Protein AF-A0A2G7T3W8-F1 (afdb_monomer_lite)

Organism: NCBI:txid2050562

Radius of gyration: 15.07 Å; chains: 1; bounding box: 31×28×42 Å

Secondary structure (DSSP, 8-state):
----PPPHHHHTTT--PPTT--GGGS-EEE-TT--EEEEPPTT--TTTHHHHHHHHHHHHHHTTTS--S----S--

Structure (mmCIF, N/CA/C/O backbone):
data_AF-A0A2G7T3W8-F1
#
_entry.id   AF-A0A2G7T3W8-F1
#
loop_
_atom_site.group_PDB
_atom_site.id
_atom_site.type_symbol
_atom_site.label_atom_id
_atom_site.label_alt_id
_atom_site.label_comp_id
_atom_site.label_asym_id
_atom_site.label_entity_id
_atom_site.label_seq_id
_atom_site.pdbx_PDB_ins_code
_atom_site.Cartn_x
_atom_site.Cartn_y
_atom_site.Cartn_z
_atom_site.occupancy
_atom_site.B_iso_or_equiv
_atom_site.auth_seq_id
_atom_site.auth_comp_id
_atom_site.auth_asym_id
_atom_site.auth_atom_id
_atom_site.pdbx_PDB_model_num
ATOM 1 N N . ARG A 1 1 ? -3.812 2.918 -24.747 1.00 46.16 1 ARG A N 1
ATOM 2 C CA . ARG A 1 1 ? -4.391 1.619 -24.309 1.00 46.16 1 ARG A CA 1
ATOM 3 C C . ARG A 1 1 ? -4.889 1.770 -22.875 1.00 46.16 1 ARG A C 1
ATOM 5 O O . ARG A 1 1 ? -4.068 2.146 -22.046 1.00 46.16 1 ARG A O 1
ATOM 12 N N . PRO A 1 2 ? -6.173 1.527 -22.555 1.00 49.03 2 PRO A N 1
ATOM 13 C CA . PRO A 1 2 ? -6.616 1.558 -21.165 1.00 49.03 2 PRO A CA 1
ATOM 14 C C . PRO A 1 2 ? -5.913 0.421 -20.417 1.00 49.03 2 PRO A C 1
ATOM 16 O O . PRO A 1 2 ? -6.054 -0.750 -20.775 1.00 49.03 2 PRO A O 1
ATOM 19 N N . ARG A 1 3 ? -5.089 0.772 -19.425 1.00 58.97 3 ARG A N 1
ATOM 20 C CA . ARG A 1 3 ? -4.478 -0.203 -18.521 1.00 58.97 3 ARG A CA 1
ATOM 21 C C . ARG A 1 3 ? -5.622 -0.894 -17.782 1.00 58.97 3 ARG A C 1
ATOM 23 O O . ARG A 1 3 ? -6.390 -0.230 -17.092 1.00 58.97 3 ARG A O 1
ATOM 30 N N . ARG A 1 4 ? -5.785 -2.205 -17.974 1.00 68.31 4 ARG A N 1
ATOM 31 C CA . ARG A 1 4 ? -6.755 -2.9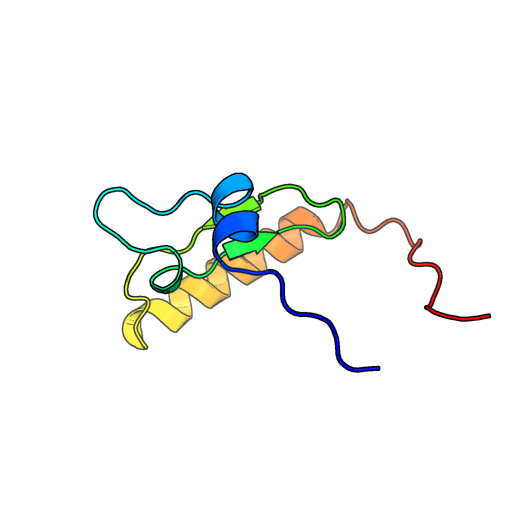89 -17.202 1.00 68.31 4 ARG A CA 1
ATOM 32 C C . ARG A 1 4 ? -6.302 -2.943 -15.743 1.00 68.31 4 ARG A C 1
ATOM 34 O O . ARG A 1 4 ? -5.251 -3.488 -15.421 1.00 68.31 4 ARG A O 1
ATOM 41 N N . CYS A 1 5 ? -7.054 -2.263 -14.882 1.00 60.62 5 CYS A N 1
ATOM 42 C CA . CYS A 1 5 ? -6.835 -2.351 -13.443 1.00 60.62 5 CYS A CA 1
ATOM 43 C C . CYS A 1 5 ? -7.137 -3.785 -12.986 1.00 60.62 5 CYS A C 1
ATOM 45 O O . CYS A 1 5 ? -8.113 -4.388 -13.439 1.00 60.62 5 CYS A O 1
ATOM 47 N N . ALA A 1 6 ? -6.298 -4.341 -12.112 1.00 66.88 6 ALA A N 1
ATOM 48 C CA . ALA A 1 6 ? -6.552 -5.648 -11.516 1.00 66.88 6 ALA A CA 1
ATOM 49 C C . ALA A 1 6 ? -7.814 -5.598 -10.638 1.00 66.88 6 ALA A C 1
ATOM 51 O O . ALA A 1 6 ? -8.063 -4.605 -9.951 1.00 66.88 6 ALA A O 1
ATOM 52 N N . CYS A 1 7 ? -8.614 -6.669 -10.649 1.00 73.12 7 CYS A N 1
ATOM 53 C CA . CYS A 1 7 ? -9.773 -6.770 -9.765 1.00 73.12 7 CYS A CA 1
ATOM 54 C C . CYS A 1 7 ? -9.307 -6.938 -8.307 1.00 73.12 7 CYS A C 1
ATOM 56 O O . CYS A 1 7 ? -8.267 -7.545 -8.039 1.00 73.12 7 CYS A O 1
ATOM 58 N N . ALA A 1 8 ? -10.092 -6.431 -7.353 1.00 72.25 8 ALA A N 1
ATOM 59 C CA . ALA A 1 8 ? -9.734 -6.448 -5.935 1.00 72.25 8 ALA A CA 1
ATOM 60 C C . ALA A 1 8 ? -9.437 -7.861 -5.391 1.00 72.25 8 ALA A C 1
ATOM 62 O O . ALA A 1 8 ? -8.582 -8.013 -4.523 1.00 72.25 8 ALA A O 1
ATOM 63 N N . ALA A 1 9 ? -10.087 -8.905 -5.920 1.00 77.75 9 ALA A N 1
ATOM 64 C CA . ALA A 1 9 ? -9.825 -1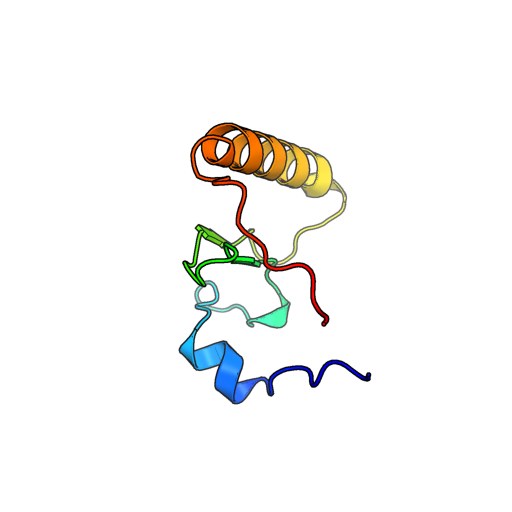0.287 -5.514 1.00 77.75 9 ALA A CA 1
ATOM 65 C C . ALA A 1 9 ? -8.416 -10.763 -5.907 1.00 77.75 9 ALA A C 1
ATOM 67 O O . ALA A 1 9 ? -7.779 -11.471 -5.134 1.00 77.75 9 ALA A O 1
ATOM 68 N N . VAL A 1 10 ? -7.904 -10.325 -7.062 1.00 81.69 10 VAL A N 1
ATOM 69 C CA . VAL A 1 10 ? -6.536 -10.635 -7.507 1.00 81.69 10 VAL A CA 1
ATOM 70 C C . VAL A 1 10 ? -5.516 -9.943 -6.602 1.00 81.69 10 VAL A C 1
ATOM 72 O O . VAL A 1 10 ? -4.559 -10.568 -6.155 1.00 81.69 10 VAL A O 1
ATOM 75 N N . LEU A 1 11 ? -5.761 -8.675 -6.253 1.00 79.56 11 LEU A N 1
ATOM 76 C CA . LEU A 1 11 ? -4.863 -7.898 -5.391 1.00 79.56 11 LEU A CA 1
ATOM 77 C C . LEU A 1 11 ? -4.743 -8.478 -3.977 1.00 79.56 11 LEU A C 1
ATOM 79 O O . LEU A 1 11 ? -3.665 -8.426 -3.393 1.00 79.56 11 LEU A O 1
ATOM 83 N N . ARG A 1 12 ? -5.808 -9.086 -3.441 1.00 80.31 12 ARG A N 1
ATOM 84 C CA . ARG A 1 12 ? -5.778 -9.752 -2.125 1.00 80.31 12 ARG A CA 1
ATOM 85 C C . ARG A 1 12 ? -4.879 -10.988 -2.079 1.00 80.31 12 ARG A C 1
ATOM 87 O O . ARG A 1 12 ? -4.478 -11.379 -0.990 1.00 80.31 12 ARG A O 1
ATOM 94 N N . GLY A 1 13 ? -4.569 -11.596 -3.224 1.00 80.31 13 GLY A N 1
ATOM 95 C CA . GLY A 1 13 ? -3.597 -12.689 -3.295 1.00 80.31 13 GLY A CA 1
ATOM 96 C C . GLY A 1 13 ? -2.144 -12.213 -3.216 1.00 80.31 13 GLY A C 1
ATOM 97 O O . GLY A 1 13 ? -1.264 -13.013 -2.925 1.00 80.31 13 GLY A O 1
ATOM 98 N N . TRP A 1 14 ? -1.889 -10.932 -3.497 1.00 77.94 14 TRP A N 1
ATOM 99 C CA . TRP A 1 14 ? -0.540 -10.360 -3.589 1.00 77.94 14 TRP A CA 1
ATOM 100 C C . TRP A 1 14 ? -0.222 -9.397 -2.439 1.00 77.94 14 TRP A C 1
ATOM 102 O O . TRP A 1 14 ? 0.931 -9.280 -2.035 1.00 77.94 14 TRP A O 1
ATOM 112 N N . LEU A 1 15 ? -1.227 -8.696 -1.907 1.00 85.25 15 LEU A N 1
ATOM 113 C CA . LEU A 1 15 ? -1.057 -7.634 -0.917 1.00 85.25 15 LEU A CA 1
ATOM 114 C C . LEU A 1 15 ? -1.754 -7.987 0.398 1.00 85.25 15 LEU A C 1
ATOM 116 O O . LEU A 1 15 ? -2.942 -8.314 0.419 1.00 85.25 15 LEU A O 1
ATOM 120 N N . GLN A 1 16 ? -1.028 -7.839 1.510 1.00 84.94 16 GLN A N 1
ATOM 121 C CA . GLN A 1 16 ? -1.552 -8.115 2.846 1.00 84.94 16 GLN A CA 1
ATOM 122 C C . GLN A 1 16 ? -1.807 -6.812 3.634 1.00 84.94 16 GLN A C 1
ATOM 124 O O . GLN A 1 16 ? -0.853 -6.083 3.954 1.00 84.94 16 GLN A O 1
ATOM 129 N N . PRO A 1 17 ? -3.073 -6.490 3.970 1.00 87.56 17 PRO A N 1
ATOM 130 C CA . PRO A 1 17 ? -3.399 -5.355 4.830 1.00 87.56 17 PRO A CA 1
ATOM 131 C C . PRO A 1 17 ? -2.980 -5.602 6.281 1.00 87.56 17 PRO A C 1
ATOM 133 O O . PRO A 1 17 ? -2.687 -6.730 6.686 1.00 87.56 17 PRO A O 1
ATOM 136 N N . ALA A 1 18 ? -2.934 -4.530 7.071 1.00 85.50 18 ALA A N 1
ATOM 137 C CA . ALA A 1 18 ? -2.800 -4.676 8.513 1.00 85.50 18 ALA A CA 1
ATOM 138 C C . ALA A 1 18 ? -4.071 -5.330 9.097 1.00 85.50 18 ALA A C 1
ATOM 140 O O . ALA A 1 18 ? -5.163 -5.133 8.556 1.00 85.50 18 ALA A O 1
ATOM 141 N N . PRO A 1 19 ? -3.964 -6.091 10.203 1.00 85.06 19 PRO A N 1
ATOM 142 C CA . PRO A 1 19 ? -5.133 -6.648 10.876 1.00 85.06 19 PRO A CA 1
ATOM 143 C C . PRO A 1 19 ? -6.165 -5.558 11.193 1.00 85.06 19 PRO A C 1
ATOM 145 O O . PRO A 1 19 ? -5.813 -4.468 11.648 1.00 85.06 19 PRO A O 1
ATOM 148 N N . GLY A 1 20 ? -7.439 -5.849 10.929 1.00 88.50 20 GLY A N 1
ATOM 149 C CA . GLY A 1 20 ? -8.544 -4.921 11.186 1.00 88.50 20 GLY A CA 1
ATOM 150 C C . GLY A 1 20 ? -8.689 -3.767 10.187 1.00 88.50 20 GLY A C 1
ATOM 151 O O . GLY A 1 20 ? -9.575 -2.945 10.383 1.00 88.50 20 GLY A O 1
ATOM 152 N N . HIS A 1 21 ? -7.874 -3.710 9.129 1.00 87.56 21 HIS A N 1
ATOM 153 C CA . HIS A 1 21 ? -7.956 -2.679 8.091 1.00 87.56 21 HIS A CA 1
ATOM 154 C C . HIS A 1 21 ? -8.177 -3.290 6.710 1.00 87.56 21 HIS A C 1
ATOM 156 O O . HIS A 1 21 ? -7.785 -4.429 6.433 1.00 87.56 21 HIS A O 1
ATOM 162 N N . ALA A 1 22 ? -8.832 -2.535 5.834 1.00 87.00 22 ALA A N 1
ATOM 163 C CA . ALA A 1 22 ? -9.059 -2.941 4.464 1.00 87.00 22 ALA A CA 1
ATOM 164 C C . ALA A 1 22 ? -7.848 -2.601 3.584 1.00 87.00 22 ALA A C 1
ATOM 166 O O . ALA A 1 22 ? -7.003 -1.774 3.918 1.00 87.00 22 ALA A O 1
ATOM 167 N N . LEU A 1 23 ? -7.754 -3.248 2.423 1.00 85.12 23 LEU A N 1
ATOM 168 C CA . LEU A 1 23 ? -6.628 -3.071 1.503 1.00 85.12 23 LEU A CA 1
ATOM 169 C C . LEU A 1 23 ? -6.554 -1.626 0.983 1.00 85.12 23 LEU A C 1
ATOM 171 O O . LEU A 1 23 ? -5.474 -1.066 0.864 1.00 85.12 23 LEU A O 1
ATOM 175 N N . GLN A 1 24 ? -7.702 -0.987 0.759 1.00 85.81 24 GLN A N 1
ATOM 176 C CA . GLN A 1 24 ? -7.777 0.415 0.342 1.00 85.81 24 GLN A CA 1
ATOM 177 C C . GLN A 1 24 ? -7.314 1.426 1.403 1.00 85.81 24 GLN A C 1
ATOM 179 O O . GLN A 1 24 ? -7.053 2.574 1.054 1.00 85.81 24 GLN A O 1
ATOM 184 N N . ASP A 1 25 ? -7.189 1.025 2.670 1.00 87.12 25 ASP A N 1
ATOM 185 C CA . ASP A 1 25 ? -6.781 1.936 3.748 1.00 87.12 25 ASP A CA 1
ATOM 186 C C . ASP A 1 25 ? -5.262 2.158 3.770 1.00 87.12 25 ASP A C 1
ATOM 188 O O . ASP A 1 25 ? -4.759 3.003 4.513 1.00 87.12 25 ASP A O 1
ATOM 192 N N . HIS A 1 26 ? -4.526 1.394 2.960 1.00 86.06 26 HIS A N 1
ATOM 193 C CA . HIS A 1 26 ? -3.076 1.356 2.933 1.00 86.06 26 HIS A CA 1
ATOM 194 C C . HIS A 1 26 ? -2.513 1.795 1.583 1.00 86.06 26 HIS A C 1
ATOM 196 O O . HIS A 1 26 ? -3.020 1.446 0.518 1.00 86.06 26 HIS A O 1
ATOM 202 N N . LEU A 1 27 ? -1.365 2.469 1.635 1.00 85.88 27 LEU A N 1
ATOM 203 C CA . LEU A 1 27 ? -0.501 2.642 0.473 1.00 85.88 27 LEU A CA 1
ATOM 204 C C . LEU A 1 27 ? 0.538 1.515 0.445 1.00 85.88 27 LEU A C 1
ATOM 206 O O . LEU A 1 27 ? 1.223 1.272 1.4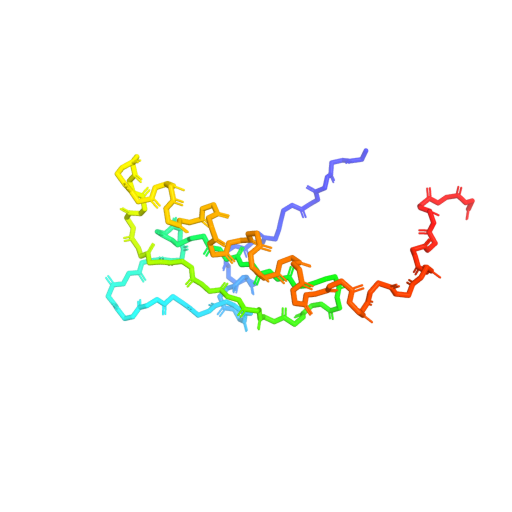43 1.00 85.88 27 LEU A O 1
ATOM 210 N N . TYR A 1 28 ? 0.682 0.855 -0.701 1.00 85.44 28 TYR A N 1
ATOM 211 C CA . TYR A 1 28 ? 1.658 -0.214 -0.911 1.00 85.44 28 TYR A CA 1
ATOM 212 C C . TYR A 1 28 ? 2.732 0.222 -1.901 1.00 85.44 28 TYR A C 1
ATOM 214 O O . TYR A 1 28 ? 2.443 0.899 -2.886 1.00 85.44 28 TYR A O 1
ATOM 222 N N . VAL A 1 29 ? 3.964 -0.211 -1.649 1.00 83.00 29 VAL A N 1
ATOM 223 C CA . VAL A 1 29 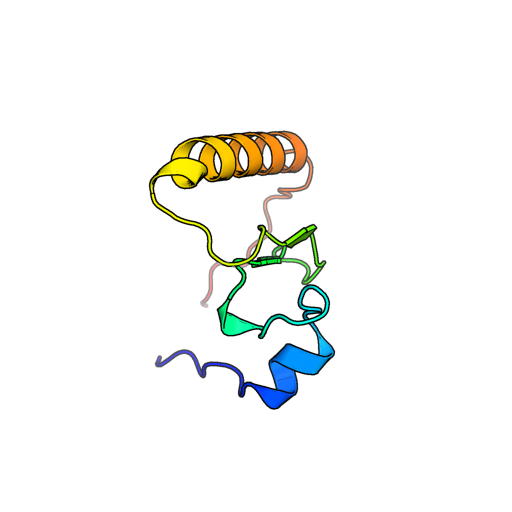? 5.094 -0.066 -2.566 1.00 83.00 29 VAL A CA 1
ATOM 224 C C . VAL A 1 29 ? 5.501 -1.457 -3.035 1.00 83.00 29 VAL A C 1
ATOM 226 O O . VAL A 1 29 ? 5.753 -2.351 -2.220 1.00 83.00 29 VAL A O 1
ATOM 229 N N . VAL A 1 30 ? 5.542 -1.624 -4.352 1.00 81.19 30 VAL A N 1
ATOM 230 C CA . VAL A 1 30 ? 5.930 -2.856 -5.045 1.00 81.19 30 VAL A CA 1
ATOM 231 C C . VAL A 1 30 ? 7.056 -2.495 -6.001 1.00 81.19 30 VAL A C 1
ATOM 233 O O . VAL A 1 30 ? 6.995 -1.440 -6.640 1.00 81.19 30 VAL A O 1
ATOM 236 N N . ASP A 1 31 ? 8.083 -3.335 -6.076 1.00 76.00 31 ASP A N 1
ATOM 237 C CA . ASP A 1 31 ? 9.155 -3.135 -7.044 1.00 76.00 31 ASP A CA 1
ATOM 238 C C . ASP A 1 31 ? 8.720 -3.580 -8.466 1.00 76.00 31 ASP A C 1
ATOM 240 O O . ASP A 1 31 ? 7.722 -4.286 -8.639 1.00 76.00 31 ASP A O 1
ATOM 244 N N . PRO A 1 32 ? 9.446 -3.181 -9.520 1.00 68.75 32 PRO A N 1
ATOM 245 C CA . PRO A 1 32 ? 9.202 -3.606 -10.897 1.00 68.75 32 PRO A CA 1
ATOM 246 C C . PRO A 1 32 ? 9.366 -5.109 -11.151 1.00 68.75 32 PRO A C 1
ATOM 248 O O . PRO A 1 32 ? 8.828 -5.601 -12.138 1.00 68.75 32 PRO A O 1
ATOM 251 N N . GLN A 1 33 ? 10.091 -5.831 -10.295 1.00 67.62 33 GLN A N 1
ATOM 252 C CA . GLN A 1 33 ? 10.216 -7.290 -10.353 1.00 67.62 33 GLN A CA 1
ATOM 253 C C . GLN A 1 33 ? 9.015 -7.992 -9.686 1.00 67.62 33 GLN A C 1
ATOM 255 O O . GLN A 1 33 ? 8.912 -9.215 -9.725 1.00 67.62 33 GLN A O 1
ATOM 260 N N . GLY A 1 34 ? 8.074 -7.233 -9.110 1.00 66.62 34 GLY A N 1
ATOM 261 C CA . GLY A 1 34 ? 6.878 -7.744 -8.446 1.00 66.62 34 GLY A CA 1
ATOM 262 C C . GLY A 1 34 ? 7.089 -8.108 -6.976 1.00 66.62 34 GLY A C 1
ATOM 263 O O . GLY A 1 34 ? 6.202 -8.704 -6.365 1.00 66.62 34 GLY A O 1
ATOM 264 N N . HIS A 1 35 ? 8.228 -7.747 -6.383 1.00 71.81 35 HIS A N 1
ATOM 265 C CA . HIS A 1 35 ? 8.507 -7.988 -4.976 1.00 71.81 35 HIS A CA 1
ATOM 266 C C . HIS A 1 35 ? 7.781 -6.955 -4.115 1.00 71.81 35 HIS A C 1
ATOM 268 O O . HIS A 1 35 ? 7.836 -5.740 -4.337 1.00 71.81 35 HIS A O 1
ATOM 274 N N . TRP A 1 36 ? 7.095 -7.447 -3.089 1.00 71.94 36 TRP A N 1
ATOM 275 C CA . TRP A 1 36 ? 6.430 -6.593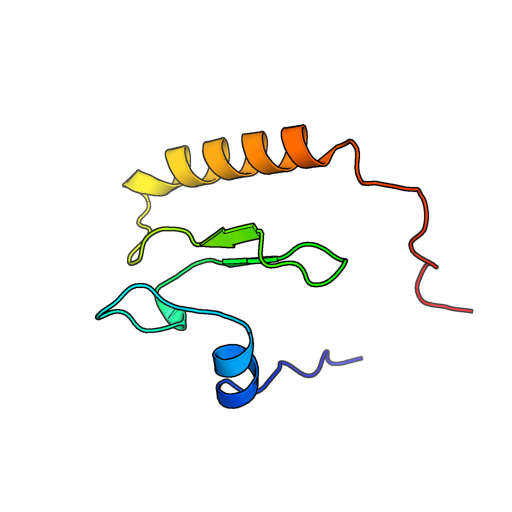 -2.119 1.00 71.94 36 TRP A CA 1
ATOM 276 C C . TRP A 1 36 ? 7.466 -5.954 -1.190 1.00 71.94 36 TRP A C 1
ATOM 278 O O . TRP A 1 36 ? 8.162 -6.651 -0.455 1.00 71.94 36 TRP A O 1
ATOM 288 N N . MET A 1 37 ? 7.570 -4.622 -1.226 1.00 73.44 37 MET A N 1
ATOM 289 C CA . MET A 1 37 ? 8.616 -3.904 -0.495 1.00 73.44 37 MET A CA 1
ATOM 290 C C . MET A 1 37 ? 8.120 -3.306 0.817 1.00 73.44 37 MET A C 1
ATOM 292 O O . MET A 1 37 ? 8.776 -3.421 1.850 1.00 73.44 37 MET A O 1
ATOM 296 N N . MET A 1 38 ? 6.988 -2.598 0.782 1.00 80.19 38 MET A N 1
ATOM 297 C CA . MET A 1 38 ? 6.545 -1.806 1.928 1.00 80.19 38 MET A CA 1
ATOM 298 C C . MET A 1 38 ? 5.030 -1.612 1.933 1.00 80.19 38 MET A C 1
ATOM 300 O O . MET A 1 38 ? 4.389 -1.498 0.888 1.00 80.19 38 MET A O 1
ATOM 304 N N . ARG A 1 39 ? 4.462 -1.531 3.138 1.00 86.75 39 ARG A N 1
ATOM 305 C CA . ARG A 1 39 ? 3.093 -1.079 3.394 1.00 86.75 39 ARG A CA 1
ATOM 306 C C . ARG A 1 39 ? 3.140 0.103 4.354 1.00 86.75 39 ARG A C 1
ATOM 308 O O . ARG A 1 39 ? 3.710 -0.005 5.438 1.00 86.75 39 ARG A O 1
ATOM 315 N N . MET A 1 40 ? 2.507 1.202 3.974 1.00 83.56 40 MET A N 1
ATOM 316 C CA . MET A 1 40 ? 2.313 2.356 4.844 1.00 83.56 40 MET A CA 1
ATOM 317 C C . MET A 1 40 ? 1.187 2.092 5.866 1.00 83.56 40 MET A C 1
ATOM 319 O O . MET A 1 40 ? 0.291 1.279 5.603 1.00 83.56 40 MET A O 1
ATOM 323 N N . PRO A 1 41 ? 1.204 2.742 7.044 1.00 82.19 41 PRO A N 1
ATOM 324 C CA . PRO A 1 41 ? 0.143 2.581 8.038 1.00 82.19 41 PRO A CA 1
ATOM 325 C C . PRO A 1 41 ? -1.227 2.986 7.478 1.00 82.19 41 PRO A C 1
ATOM 327 O O . PRO A 1 41 ? -1.314 3.798 6.556 1.00 82.19 41 PRO A O 1
ATOM 330 N N . ALA A 1 42 ? -2.285 2.374 8.019 1.00 81.19 42 ALA A N 1
ATOM 331 C CA . ALA A 1 42 ? -3.650 2.709 7.633 1.00 81.19 42 ALA A CA 1
ATOM 332 C C . ALA A 1 42 ? -4.002 4.136 8.063 1.00 81.19 42 ALA A C 1
ATOM 334 O O . ALA A 1 42 ? -3.537 4.592 9.108 1.00 81.19 42 ALA A O 1
ATOM 335 N N . GLY A 1 43 ? -4.838 4.817 7.277 1.00 80.00 43 GLY A N 1
ATOM 336 C CA . GLY A 1 43 ? -5.314 6.158 7.626 1.00 80.00 43 GLY A CA 1
ATOM 337 C C . GLY A 1 43 ? -4.234 7.233 7.515 1.00 80.00 43 GLY A C 1
ATOM 338 O O . GLY A 1 43 ? -4.202 8.157 8.322 1.00 80.00 43 GLY A O 1
ATOM 339 N N . LEU A 1 44 ? -3.341 7.104 6.527 1.00 78.81 44 LEU A N 1
ATOM 340 C CA . LEU A 1 44 ? -2.264 8.059 6.280 1.00 78.81 44 LEU A CA 1
ATOM 341 C C . LEU A 1 44 ? -2.831 9.464 6.006 1.00 78.81 44 LEU A C 1
ATOM 343 O O . LEU A 1 44 ? -3.308 9.757 4.908 1.00 78.81 44 LEU A O 1
ATOM 347 N N . GLY A 1 45 ? -2.798 10.324 7.022 1.00 78.69 45 GLY A N 1
ATOM 348 C CA . GLY A 1 45 ? -3.302 11.690 6.947 1.00 78.69 45 GLY A CA 1
ATOM 349 C C . GLY A 1 45 ? -2.235 12.692 6.511 1.00 78.69 45 GLY A C 1
ATOM 350 O O . GLY A 1 45 ? -1.052 12.375 6.377 1.00 78.69 45 GLY A O 1
ATOM 351 N N . MET A 1 46 ? -2.636 13.956 6.357 1.00 78.19 46 MET A N 1
ATOM 352 C CA . MET A 1 46 ? -1.711 15.050 6.014 1.00 78.19 46 MET A CA 1
ATOM 353 C C . MET A 1 46 ? -0.580 15.223 7.042 1.00 78.19 46 MET A C 1
ATOM 355 O O . MET A 1 46 ? 0.531 15.596 6.672 1.00 78.19 46 MET A O 1
ATOM 359 N N . ALA A 1 47 ? -0.830 14.901 8.316 1.00 82.81 47 ALA A N 1
ATOM 360 C CA . ALA A 1 47 ? 0.184 14.937 9.371 1.00 82.81 47 ALA A CA 1
ATOM 361 C C . ALA A 1 47 ? 1.315 13.910 9.146 1.00 82.81 47 ALA A C 1
ATOM 363 O O . ALA A 1 47 ? 2.479 14.186 9.437 1.00 82.81 47 ALA A O 1
ATOM 364 N N . ASP A 1 48 ? 0.994 12.757 8.558 1.00 80.44 48 ASP A N 1
ATOM 365 C CA . ASP A 1 48 ? 1.936 11.657 8.329 1.00 80.44 48 ASP A CA 1
ATOM 366 C C . ASP A 1 48 ? 2.646 11.750 6.973 1.00 80.44 48 ASP A C 1
ATOM 368 O O . ASP A 1 48 ? 3.658 11.077 6.746 1.00 80.44 48 ASP A O 1
ATOM 372 N N . ALA A 1 49 ? 2.170 12.626 6.081 1.00 82.75 49 ALA A N 1
ATOM 373 C CA . ALA A 1 49 ? 2.690 12.795 4.726 1.00 82.75 49 ALA A CA 1
ATOM 374 C C . ALA A 1 49 ? 4.202 13.082 4.704 1.00 82.75 49 ALA A C 1
ATOM 376 O O . ALA A 1 49 ? 4.943 12.526 3.889 1.00 82.75 49 ALA A O 1
ATOM 377 N N . GLY A 1 50 ? 4.693 13.895 5.647 1.00 87.31 50 GLY A N 1
ATOM 378 C CA . GLY A 1 50 ? 6.121 14.195 5.765 1.00 87.31 50 GLY A CA 1
ATOM 379 C C . GLY A 1 50 ? 6.965 12.962 6.105 1.00 87.31 50 GLY A C 1
ATOM 380 O O . GLY A 1 50 ? 8.073 12.808 5.587 1.00 87.31 50 GLY A O 1
ATOM 381 N N . LYS A 1 51 ? 6.447 12.061 6.949 1.00 83.50 51 LYS A N 1
ATOM 382 C CA . LYS A 1 51 ? 7.119 10.802 7.294 1.00 83.50 51 LYS A CA 1
ATOM 383 C C . LYS A 1 51 ? 7.056 9.816 6.131 1.00 83.50 51 LYS A C 1
ATOM 385 O O . LYS A 1 51 ? 8.093 9.269 5.773 1.00 83.50 51 LYS A O 1
ATOM 390 N N . ALA A 1 52 ? 5.896 9.682 5.491 1.00 84.69 52 ALA A N 1
ATOM 391 C CA . ALA A 1 52 ? 5.719 8.836 4.312 1.00 84.69 52 ALA A CA 1
ATOM 392 C C . ALA A 1 52 ? 6.693 9.213 3.185 1.00 84.69 52 ALA A C 1
ATOM 394 O O . ALA A 1 52 ? 7.354 8.344 2.619 1.00 84.69 52 ALA A O 1
ATOM 395 N N . LYS A 1 53 ? 6.866 10.517 2.917 1.00 84.94 53 LYS A N 1
ATOM 396 C CA . LYS A 1 53 ? 7.839 11.005 1.931 1.00 84.94 53 LYS A CA 1
ATOM 397 C C . LYS A 1 53 ? 9.276 10.635 2.299 1.00 84.94 53 LYS A C 1
ATOM 399 O O . LYS A 1 53 ? 10.036 10.232 1.424 1.00 84.94 53 LYS A O 1
ATOM 404 N N . ARG A 1 54 ? 9.673 10.793 3.567 1.00 88.31 54 ARG A N 1
ATOM 405 C CA . ARG A 1 54 ? 11.030 10.432 4.021 1.00 88.31 54 ARG A CA 1
ATOM 406 C C . ARG A 1 54 ? 11.283 8.932 3.917 1.00 88.31 54 ARG A C 1
ATOM 408 O O . ARG A 1 54 ? 12.367 8.538 3.499 1.00 88.31 54 ARG A O 1
ATOM 415 N N . ASP A 1 55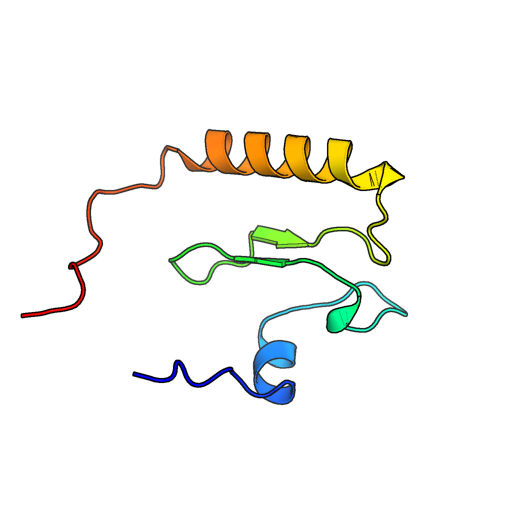 ? 10.299 8.120 4.284 1.00 85.94 55 ASP A N 1
ATOM 416 C CA . ASP A 1 55 ? 10.400 6.664 4.203 1.00 85.94 55 ASP A CA 1
ATOM 417 C C . ASP A 1 55 ? 10.494 6.211 2.732 1.00 85.94 55 ASP A C 1
ATOM 419 O O . ASP A 1 55 ? 11.324 5.361 2.411 1.00 85.94 55 ASP A O 1
ATOM 423 N N . LEU A 1 56 ? 9.758 6.859 1.819 1.00 83.31 56 LEU A N 1
ATOM 424 C CA . LEU A 1 56 ? 9.885 6.632 0.376 1.00 83.31 56 LEU A CA 1
ATOM 425 C C . LEU A 1 56 ? 11.259 7.056 -0.170 1.00 83.31 56 LEU A C 1
ATOM 427 O O . LEU A 1 56 ? 11.872 6.295 -0.908 1.00 83.31 56 LEU A O 1
ATOM 431 N N . ASP A 1 57 ? 11.773 8.232 0.206 1.00 87.19 57 ASP A N 1
ATOM 432 C CA . ASP A 1 57 ? 13.097 8.711 -0.232 1.00 87.19 57 ASP A CA 1
ATOM 433 C C . ASP A 1 57 ? 14.212 7.744 0.198 1.00 87.19 57 ASP A C 1
ATOM 435 O O . ASP A 1 57 ? 15.090 7.394 -0.591 1.00 87.19 57 ASP A O 1
ATOM 439 N N . ARG A 1 58 ? 14.132 7.234 1.433 1.00 85.81 58 ARG A N 1
ATOM 440 C CA . ARG A 1 58 ? 15.046 6.204 1.947 1.00 85.81 58 ARG A CA 1
ATOM 441 C C . ARG A 1 58 ? 14.940 4.903 1.163 1.00 85.81 58 ARG A C 1
ATOM 443 O O . ARG A 1 58 ? 15.973 4.344 0.805 1.00 85.81 58 ARG A O 1
ATOM 450 N N . LEU A 1 59 ? 13.720 4.441 0.885 1.00 81.75 59 LEU A N 1
ATOM 451 C CA . LEU A 1 59 ? 13.493 3.237 0.091 1.00 81.75 59 LEU A CA 1
ATOM 452 C C . LEU A 1 59 ? 14.083 3.389 -1.312 1.00 81.75 59 LEU A C 1
ATOM 454 O O . LEU A 1 59 ? 14.774 2.483 -1.763 1.00 81.75 59 LEU A O 1
ATOM 458 N N . LEU A 1 60 ? 13.881 4.533 -1.970 1.00 78.94 60 LEU A N 1
ATOM 459 C CA . LEU A 1 60 ? 14.423 4.807 -3.304 1.00 78.94 60 LEU A CA 1
ATOM 460 C C . LEU A 1 60 ? 15.955 4.861 -3.311 1.00 78.94 60 LEU A C 1
ATOM 462 O O . LEU A 1 60 ? 16.578 4.312 -4.213 1.00 78.94 60 LEU A O 1
ATOM 466 N N . ARG A 1 61 ? 16.580 5.455 -2.287 1.00 82.62 61 ARG A N 1
ATOM 467 C CA . ARG A 1 61 ? 18.046 5.454 -2.146 1.00 82.62 61 ARG A CA 1
ATOM 468 C C . ARG A 1 61 ? 18.603 4.055 -1.914 1.00 82.62 61 ARG A C 1
ATOM 470 O O . ARG A 1 61 ? 19.574 3.683 -2.559 1.00 82.62 61 ARG A O 1
ATOM 477 N N . ALA A 1 62 ? 17.985 3.281 -1.022 1.00 78.56 62 ALA A N 1
ATOM 478 C CA . ALA A 1 62 ? 18.366 1.888 -0.788 1.00 78.56 62 ALA A CA 1
ATOM 479 C C . ALA A 1 62 ? 18.142 1.016 -2.036 1.00 78.56 62 ALA A C 1
ATOM 481 O O . ALA A 1 62 ? 18.838 0.029 -2.243 1.00 78.56 62 ALA A O 1
ATOM 482 N N . SER A 1 63 ? 17.189 1.419 -2.877 1.00 68.69 63 SER A N 1
ATOM 483 C CA . SER A 1 63 ? 16.828 0.776 -4.136 1.00 68.69 63 SER A CA 1
ATOM 484 C C . SER A 1 63 ? 17.697 1.161 -5.329 1.00 68.69 63 SER A C 1
ATOM 486 O O . SER A 1 63 ? 17.592 0.552 -6.388 1.00 68.69 63 SER A O 1
ATOM 488 N N . ALA A 1 64 ? 18.563 2.164 -5.190 1.00 70.94 64 ALA A N 1
ATOM 489 C CA . ALA A 1 64 ? 19.330 2.688 -6.315 1.00 70.94 64 ALA A CA 1
ATOM 490 C C . ALA A 1 64 ? 20.298 1.659 -6.930 1.00 70.94 64 ALA A C 1
ATOM 492 O O . ALA A 1 64 ? 20.731 1.834 -8.063 1.00 70.94 64 ALA A O 1
ATOM 493 N N . SER A 1 65 ? 20.635 0.586 -6.208 1.00 64.19 65 SER A N 1
ATOM 494 C CA . SER A 1 65 ? 21.551 -0.460 -6.670 1.00 64.19 65 SER A CA 1
ATOM 495 C C . SER A 1 65 ? 20.901 -1.572 -7.505 1.00 64.19 65 SER A C 1
ATOM 497 O O . SER A 1 65 ? 21.642 -2.371 -8.072 1.00 64.19 65 SER A O 1
ATOM 499 N N . TRP A 1 66 ? 19.564 -1.653 -7.596 1.00 62.03 66 TRP A N 1
ATOM 500 C CA . TRP A 1 66 ? 18.876 -2.677 -8.405 1.00 62.03 66 TRP A CA 1
ATOM 501 C C . TRP A 1 66 ? 18.342 -2.161 -9.747 1.00 62.03 66 TRP A C 1
ATOM 503 O O . TRP A 1 66 ? 17.780 -2.938 -10.520 1.00 62.03 66 TRP A O 1
ATOM 513 N N . ASP A 1 67 ? 18.576 -0.887 -10.077 1.00 63.31 67 ASP A N 1
ATOM 514 C CA . ASP A 1 67 ? 18.326 -0.359 -11.420 1.00 63.31 67 ASP A CA 1
ATOM 515 C C . ASP A 1 67 ? 19.418 -0.855 -12.382 1.00 63.31 67 ASP A C 1
ATOM 517 O O . ASP A 1 67 ? 20.437 -0.209 -12.615 1.00 63.31 67 ASP A O 1
ATOM 521 N N . THR A 1 68 ? 19.231 -2.060 -12.921 1.00 55.16 68 THR A N 1
ATOM 522 C CA . THR A 1 68 ? 19.945 -2.458 -14.136 1.00 55.16 68 THR A CA 1
ATOM 523 C C . THR A 1 68 ? 19.192 -1.842 -15.306 1.00 55.16 68 THR A C 1
ATOM 525 O O . THR A 1 68 ? 18.006 -2.121 -15.485 1.00 55.16 68 THR A O 1
ATOM 528 N N . ALA A 1 69 ? 19.862 -0.996 -16.092 1.00 52.94 69 ALA A N 1
ATOM 529 C CA . ALA A 1 69 ? 19.307 -0.431 -17.317 1.00 52.94 69 ALA A CA 1
ATOM 530 C C . ALA A 1 69 ? 18.774 -1.567 -18.207 1.00 52.94 69 ALA A C 1
ATOM 532 O O . ALA A 1 69 ? 19.532 -2.345 -18.779 1.00 52.94 69 ALA A O 1
ATOM 533 N N . GLY A 1 70 ? 17.452 -1.705 -18.245 1.00 54.81 70 GLY A N 1
ATOM 534 C CA . GLY A 1 70 ? 16.826 -2.907 -18.781 1.00 54.81 70 GLY A CA 1
ATOM 535 C C . GLY A 1 70 ? 15.309 -2.888 -18.677 1.00 54.81 70 GLY A C 1
ATOM 536 O O . GLY A 1 70 ? 14.695 -3.929 -18.478 1.00 54.81 70 GLY A O 1
ATOM 537 N N . ARG A 1 71 ? 14.676 -1.717 -18.819 1.00 57.09 71 ARG A N 1
ATOM 538 C CA . ARG A 1 71 ? 13.331 -1.720 -19.399 1.00 57.09 71 ARG A CA 1
ATOM 539 C C . ARG A 1 71 ? 13.520 -1.811 -20.908 1.00 57.09 71 ARG A C 1
ATOM 541 O O . ARG A 1 71 ? 14.077 -0.860 -21.460 1.00 57.09 71 ARG A O 1
ATOM 548 N N . PRO A 1 72 ? 13.056 -2.868 -21.597 1.00 49.50 72 PRO A N 1
ATOM 549 C CA . PRO A 1 72 ? 12.689 -2.666 -22.985 1.00 49.50 72 PRO A CA 1
ATOM 550 C C . PRO A 1 72 ? 11.648 -1.547 -22.947 1.00 49.50 72 PRO A C 1
ATOM 552 O O . PRO A 1 72 ? 10.624 -1.665 -22.269 1.00 49.50 72 PRO A O 1
ATOM 555 N N . GLY A 1 73 ? 11.978 -0.399 -23.541 1.00 51.25 73 GLY A N 1
ATOM 556 C CA . GLY A 1 73 ? 10.969 0.612 -23.807 1.00 51.25 73 GLY A CA 1
ATOM 557 C C . GLY A 1 73 ? 9.830 -0.099 -24.520 1.00 51.25 73 GLY A C 1
ATOM 558 O O . GLY A 1 73 ? 10.082 -0.884 -25.432 1.00 51.25 73 GLY A O 1
ATOM 559 N N . ASP A 1 74 ? 8.607 0.075 -24.035 1.00 49.16 74 ASP A N 1
ATOM 560 C CA . ASP A 1 74 ? 7.436 -0.469 -24.703 1.00 49.16 74 ASP A CA 1
ATOM 561 C C . ASP A 1 74 ? 7.437 0.006 -26.175 1.00 49.16 74 ASP A C 1
ATOM 563 O O . ASP A 1 74 ? 7.086 1.155 -26.443 1.00 49.16 74 ASP A O 1
ATOM 567 N N . GLY A 1 75 ? 7.819 -0.879 -27.104 1.00 44.88 75 GLY A N 1
ATOM 568 C CA . GLY A 1 75 ? 7.554 -0.781 -28.543 1.00 44.88 75 GLY A CA 1
ATOM 569 C C . GLY A 1 75 ? 8.743 -0.416 -29.439 1.00 44.88 75 GLY A C 1
ATOM 570 O O . GLY A 1 75 ? 9.023 0.762 -29.647 1.00 44.88 75 GLY A O 1
ATOM 571 N N . GLU A 1 76 ? 9.358 -1.430 -30.051 1.00 29.44 76 GLU A N 1
ATOM 572 C CA . GLU A 1 76 ? 8.865 -1.910 -31.358 1.00 29.44 76 GLU A CA 1
ATOM 573 C C . GLU A 1 76 ? 8.195 -3.276 -31.134 1.00 29.44 76 GLU A C 1
ATOM 575 O O . GLU A 1 76 ? 8.790 -4.094 -30.391 1.00 29.44 76 GLU A O 1
#

InterPro domains:
  IPR060276 Putative transmembrane protein, C-terminal domain [PF26971] (14-63)

Sequence (76 aa):
RPRRCACAAVLRGWLQPAPGHALQDHLYVVDPQGHWMMRMPAGLGMADAGKAKRDLDRLLRASASWDTAGRPGDGE

pLDDT: mean 74.76, std 13.06, range [29.44, 88.5]

Foldseek 3Di:
DPDPDDDPVVVVVLDDDDPPDDPVQWDWDADPVRHGDDIDDGPCDPVCVVVVVVVVVVVVVVVVVVPDPDDPPPDD